Protein AF-A0AAU0PNK8-F1 (afdb_monomer_lite)

Secondary structure (DSSP, 8-state):
-HHHHHHHHHHHHHHHHHHHHHHHHHHHHHTT-HHHHHTHHHHHHHHHHHHHHHHHHHHHH-

Foldseek 3Di:
DVVVVVVVVVVVVLLVVLLVVLLVVLVVVVVVDVVSVVCVVVSSVVSSVVSSVVVVCVVVVD

Radius of gyration: 14.32 Å; chains: 1; bounding box: 35×13×46 Å

Organism: NCBI:txid3059424

pLDDT: mean 91.28, std 5.31, range [57.66, 95.81]

Structure (mmCIF, N/CA/C/O backbone):
data_AF-A0AAU0PNK8-F1
#
_entry.id   AF-A0AAU0PNK8-F1
#
loop_
_atom_site.group_PDB
_atom_site.id
_atom_site.type_symbol
_atom_site.label_atom_id
_atom_site.label_alt_id
_atom_site.label_comp_id
_atom_site.label_asym_id
_atom_site.label_entity_id
_atom_site.label_seq_id
_atom_site.pdbx_PDB_ins_code
_atom_site.Cartn_x
_atom_site.Cartn_y
_atom_site.Cartn_z
_atom_site.occupancy
_atom_site.B_iso_or_equiv
_atom_site.auth_seq_id
_atom_site.auth_comp_id
_atom_site.auth_asym_id
_atom_site.auth_atom_id
_atom_site.pdbx_PDB_model_num
ATOM 1 N N . MET A 1 1 ? 6.947 -1.349 -27.563 1.00 82.62 1 MET A N 1
ATOM 2 C CA . MET A 1 1 ? 5.783 -2.135 -27.071 1.00 82.62 1 MET A CA 1
ATOM 3 C C . MET A 1 1 ? 6.104 -2.805 -25.741 1.00 82.62 1 MET A C 1
ATOM 5 O O . MET A 1 1 ? 5.322 -2.670 -24.812 1.00 82.62 1 MET A O 1
ATOM 9 N N . ILE A 1 2 ? 7.267 -3.453 -25.624 1.00 91.12 2 ILE A N 1
ATOM 10 C CA . ILE A 1 2 ? 7.764 -4.050 -24.373 1.00 91.12 2 ILE A CA 1
ATOM 11 C C . ILE A 1 2 ? 7.929 -3.011 -23.249 1.00 91.12 2 ILE A C 1
ATOM 13 O O . ILE A 1 2 ? 7.511 -3.276 -22.129 1.00 91.12 2 ILE A O 1
ATOM 17 N N . ASP A 1 3 ? 8.414 -1.804 -23.544 1.00 88.00 3 ASP A N 1
ATOM 18 C CA . ASP A 1 3 ? 8.634 -0.762 -22.522 1.00 88.00 3 ASP A CA 1
ATOM 19 C C . ASP A 1 3 ? 7.337 -0.329 -21.823 1.00 88.00 3 ASP A C 1
ATOM 21 O O . ASP A 1 3 ? 7.305 -0.137 -20.611 1.00 88.00 3 ASP A O 1
ATOM 25 N N . VAL A 1 4 ? 6.234 -0.252 -22.576 1.00 92.00 4 VAL A N 1
ATOM 26 C CA . VAL A 1 4 ? 4.899 0.070 -22.040 1.00 92.00 4 VAL A CA 1
ATOM 27 C C . VAL A 1 4 ? 4.412 -1.033 -21.099 1.00 92.00 4 VA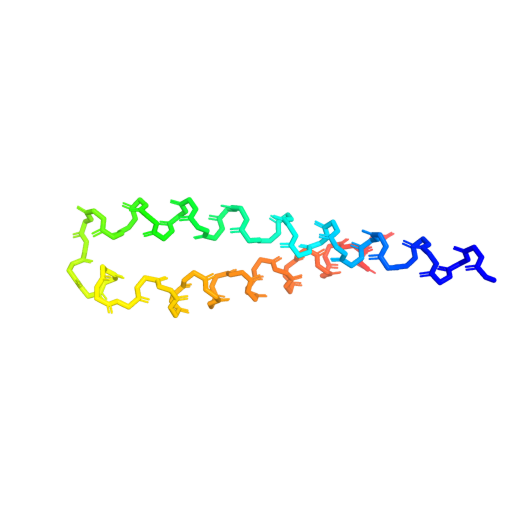L A C 1
ATOM 29 O O . VAL A 1 4 ? 3.807 -0.745 -20.066 1.00 92.00 4 VAL A O 1
ATOM 32 N N . ILE A 1 5 ? 4.699 -2.295 -21.434 1.00 95.31 5 ILE A N 1
ATOM 33 C CA . ILE A 1 5 ? 4.357 -3.450 -20.597 1.00 95.31 5 ILE A CA 1
ATOM 34 C C . ILE A 1 5 ? 5.168 -3.401 -19.301 1.00 95.31 5 ILE A C 1
ATOM 36 O O . ILE A 1 5 ? 4.586 -3.496 -18.225 1.00 95.31 5 ILE A O 1
ATOM 40 N N . ILE A 1 6 ? 6.484 -3.186 -19.390 1.00 93.12 6 ILE A N 1
ATOM 41 C CA . ILE A 1 6 ? 7.372 -3.083 -18.223 1.00 93.12 6 ILE A CA 1
ATOM 42 C C . ILE A 1 6 ? 6.914 -1.948 -17.300 1.00 93.12 6 ILE A C 1
ATOM 44 O O . ILE A 1 6 ? 6.758 -2.156 -16.098 1.00 93.12 6 ILE A O 1
ATOM 48 N N . TYR A 1 7 ? 6.624 -0.774 -17.861 1.00 91.62 7 TYR A N 1
ATOM 49 C CA . TYR A 1 7 ? 6.139 0.373 -17.097 1.00 91.62 7 TYR A CA 1
ATOM 50 C C . TYR A 1 7 ? 4.786 0.098 -16.421 1.00 91.62 7 TYR A C 1
ATOM 52 O O . TYR A 1 7 ? 4.588 0.432 -15.254 1.00 91.62 7 TYR A O 1
ATOM 60 N N . SER A 1 8 ? 3.867 -0.580 -17.113 1.00 92.88 8 SER A N 1
ATOM 61 C CA . SER A 1 8 ? 2.562 -0.949 -16.548 1.00 92.88 8 SER A CA 1
ATOM 62 C C . SER A 1 8 ? 2.693 -1.953 -15.399 1.00 92.88 8 SER A C 1
ATOM 64 O O . SER A 1 8 ? 2.046 -1.797 -14.365 1.00 92.88 8 SER A O 1
ATOM 66 N N . VAL A 1 9 ? 3.560 -2.960 -15.548 1.00 95.81 9 VAL A N 1
ATOM 67 C CA . VAL A 1 9 ? 3.854 -3.933 -14.483 1.00 95.81 9 VAL A CA 1
ATOM 68 C C . VAL A 1 9 ? 4.464 -3.233 -13.273 1.00 95.81 9 VAL A C 1
ATOM 70 O O . VAL A 1 9 ? 4.072 -3.516 -12.143 1.00 95.81 9 VAL A O 1
ATOM 73 N N . PHE A 1 10 ? 5.369 -2.281 -13.500 1.00 92.88 10 PHE A N 1
ATOM 74 C CA . PHE A 1 10 ? 5.959 -1.482 -12.433 1.00 92.88 10 PHE A CA 1
ATOM 75 C C . PHE A 1 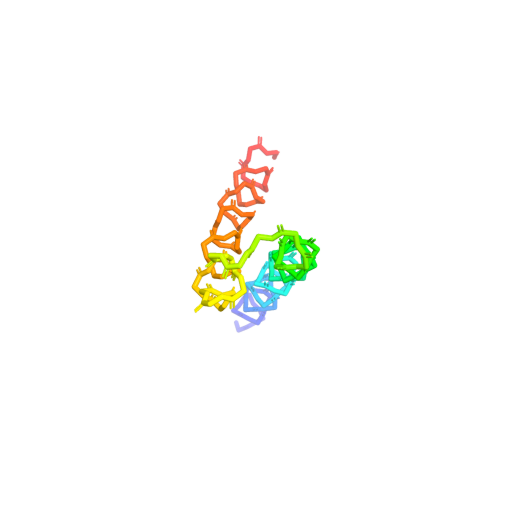10 ? 4.904 -0.675 -11.661 1.00 92.88 10 PHE A C 1
ATOM 77 O O . PHE A 1 10 ? 4.880 -0.725 -10.432 1.00 92.88 10 PHE A O 1
ATOM 84 N N . ILE A 1 11 ? 3.980 0.002 -12.353 1.00 92.62 11 ILE A N 1
ATOM 85 C CA . ILE A 1 11 ? 2.882 0.735 -11.700 1.00 92.62 11 ILE A CA 1
ATOM 86 C C . ILE A 1 11 ? 2.007 -0.211 -10.871 1.00 92.62 11 ILE A C 1
ATOM 88 O O . ILE A 1 11 ? 1.685 0.094 -9.725 1.00 92.62 11 ILE A O 1
ATOM 92 N N . LEU A 1 12 ? 1.636 -1.370 -11.419 1.00 94.31 12 LEU A N 1
ATOM 93 C CA . LEU A 1 12 ? 0.824 -2.352 -10.697 1.00 94.31 12 LEU A CA 1
ATOM 94 C C . LEU A 1 12 ? 1.538 -2.873 -9.447 1.00 94.31 12 LEU A C 1
ATOM 96 O O . LEU A 1 12 ? 0.918 -2.987 -8.388 1.00 94.31 12 LEU A O 1
ATOM 100 N N . ALA A 1 13 ? 2.840 -3.138 -9.551 1.00 93.88 13 ALA A N 1
ATOM 101 C CA . ALA A 1 13 ? 3.661 -3.537 -8.418 1.00 93.88 13 ALA A CA 1
ATOM 102 C C . ALA A 1 13 ? 3.712 -2.435 -7.350 1.00 93.88 13 ALA A C 1
ATOM 104 O O . ALA A 1 13 ? 3.525 -2.728 -6.171 1.00 93.88 13 ALA A O 1
ATOM 105 N N . LEU A 1 14 ? 3.880 -1.170 -7.749 1.00 92.62 14 LEU A N 1
ATOM 106 C CA . LEU A 1 14 ? 3.892 -0.023 -6.840 1.00 92.62 14 LEU A CA 1
ATOM 107 C C . LEU A 1 14 ? 2.547 0.152 -6.121 1.00 92.62 14 LEU A C 1
ATOM 109 O O . LEU A 1 14 ? 2.521 0.372 -4.909 1.00 92.62 14 LEU A O 1
ATOM 113 N N . ILE A 1 15 ? 1.429 0.002 -6.836 1.00 93.25 15 ILE A N 1
ATOM 114 C CA . ILE A 1 15 ? 0.084 0.058 -6.249 1.00 93.25 15 ILE A CA 1
ATOM 115 C C . ILE A 1 15 ? -0.083 -1.065 -5.222 1.00 93.25 15 ILE A C 1
ATOM 117 O O . ILE A 1 15 ? -0.440 -0.794 -4.076 1.00 93.25 15 ILE A O 1
ATOM 121 N N . ALA A 1 16 ? 0.210 -2.314 -5.597 1.00 93.56 16 ALA A N 1
ATOM 122 C CA . ALA A 1 16 ? 0.067 -3.464 -4.705 1.00 93.56 16 ALA A CA 1
ATOM 123 C C . ALA A 1 16 ? 0.965 -3.347 -3.461 1.00 93.56 16 ALA A C 1
ATOM 125 O O . ALA A 1 16 ? 0.517 -3.602 -2.338 1.00 93.56 16 ALA A O 1
ATOM 126 N N . PHE A 1 17 ? 2.208 -2.899 -3.655 1.00 93.75 17 PHE A N 1
ATOM 127 C CA . PHE A 1 17 ? 3.171 -2.656 -2.586 1.00 93.75 17 PHE A CA 1
ATOM 128 C C . PHE A 1 17 ? 2.696 -1.576 -1.614 1.00 93.75 17 PHE A C 1
ATOM 130 O O . PHE A 1 17 ? 2.867 -1.731 -0.412 1.00 93.75 17 PHE A O 1
ATOM 137 N N . SER A 1 18 ? 2.070 -0.510 -2.110 1.00 95.06 18 SER A N 1
ATOM 138 C CA . SER A 1 18 ? 1.591 0.600 -1.277 1.00 95.06 18 SER A CA 1
ATOM 139 C C . SER A 1 18 ? 0.296 0.254 -0.534 1.00 95.06 18 SER A C 1
ATOM 141 O O . SER A 1 18 ? 0.098 0.664 0.610 1.00 95.06 18 SER A O 1
ATOM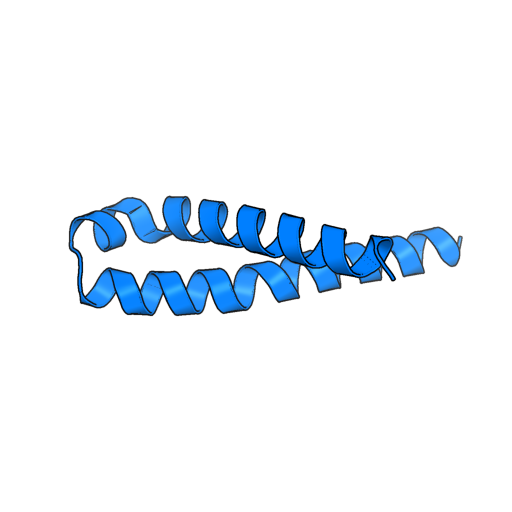 143 N N . LEU A 1 19 ? -0.591 -0.521 -1.167 1.00 94.19 19 LEU A N 1
ATOM 144 C CA . LEU A 1 19 ? -1.909 -0.857 -0.627 1.00 94.19 19 LEU A CA 1
ATOM 145 C C . LEU A 1 19 ? -1.830 -1.871 0.525 1.00 94.19 19 LEU A C 1
ATOM 147 O O . LEU A 1 19 ? -2.522 -1.722 1.530 1.00 94.19 19 LEU A O 1
ATOM 151 N N . SER A 1 20 ? -0.971 -2.887 0.404 1.00 94.00 20 SER A N 1
ATOM 152 C CA . SER A 1 20 ? -0.812 -3.951 1.407 1.00 94.00 20 SER A CA 1
ATOM 153 C C . SER A 1 20 ? -0.500 -3.433 2.831 1.00 94.00 20 SER A C 1
ATOM 155 O O . SER A 1 20 ? -1.281 -3.704 3.753 1.00 94.00 20 SER A O 1
ATOM 157 N N . PRO A 1 21 ? 0.559 -2.626 3.056 1.00 92.81 21 PRO A N 1
ATOM 158 C CA . PRO A 1 21 ? 0.865 -2.079 4.374 1.00 92.81 21 PRO A CA 1
ATOM 159 C C . PRO A 1 21 ? -0.181 -1.061 4.837 1.00 92.81 21 PRO A C 1
ATOM 161 O O . PRO A 1 21 ? -0.454 -0.980 6.035 1.00 92.81 21 PRO A O 1
ATOM 164 N N . ALA A 1 22 ? -0.806 -0.319 3.916 1.00 94.75 22 ALA A N 1
ATOM 165 C CA . ALA A 1 22 ? -1.874 0.623 4.241 1.00 94.75 22 ALA A CA 1
ATOM 166 C C . ALA A 1 22 ? -3.095 -0.085 4.832 1.00 94.75 22 ALA A C 1
ATOM 168 O O . ALA A 1 22 ? -3.603 0.332 5.875 1.00 94.75 22 ALA A O 1
ATOM 169 N N . ILE A 1 23 ? -3.528 -1.188 4.220 1.00 93.69 23 ILE A N 1
ATOM 170 C CA . ILE A 1 23 ? -4.641 -2.001 4.719 1.00 93.69 23 ILE A CA 1
ATOM 171 C C . ILE A 1 23 ? -4.277 -2.633 6.063 1.00 93.69 23 ILE A C 1
ATOM 173 O O . ILE A 1 23 ? -5.058 -2.534 7.010 1.00 93.69 23 ILE A O 1
ATOM 177 N N . TYR A 1 24 ? -3.087 -3.231 6.186 1.00 94.31 24 TYR A N 1
ATOM 178 C CA . TYR A 1 24 ? -2.651 -3.846 7.443 1.00 94.31 24 TYR A CA 1
ATOM 179 C C . TYR A 1 24 ? -2.643 -2.842 8.604 1.00 94.31 24 TYR A C 1
ATOM 181 O O . TYR A 1 24 ? -3.201 -3.113 9.671 1.00 94.31 24 TYR A O 1
ATOM 189 N N . LEU A 1 25 ? -2.051 -1.663 8.393 1.00 93.50 25 LEU A N 1
ATOM 190 C CA . LEU A 1 25 ? -1.974 -0.627 9.418 1.00 93.50 25 LEU A CA 1
ATOM 191 C C . LEU A 1 25 ? -3.365 -0.096 9.777 1.00 93.50 25 LEU A C 1
ATOM 193 O O . LEU A 1 25 ? -3.681 0.055 10.957 1.00 93.50 25 LEU A O 1
ATOM 197 N N . THR A 1 26 ? -4.210 0.131 8.770 1.00 93.88 26 THR A N 1
ATOM 198 C CA . THR A 1 26 ? -5.569 0.637 8.980 1.00 93.88 26 THR A CA 1
ATOM 199 C C . THR A 1 26 ? -6.420 -0.361 9.751 1.00 93.88 26 THR A C 1
ATOM 201 O O . THR A 1 26 ? -7.073 0.034 10.709 1.00 93.88 26 THR A O 1
ATOM 204 N N . ASN A 1 27 ? -6.353 -1.653 9.426 1.00 92.06 27 ASN A N 1
ATOM 205 C CA . ASN A 1 27 ? -7.069 -2.693 10.169 1.00 92.06 27 ASN A CA 1
ATOM 206 C C . ASN A 1 27 ? -6.571 -2.799 11.615 1.00 92.06 27 ASN A C 1
ATOM 208 O O . ASN A 1 27 ? -7.364 -2.883 12.551 1.00 92.06 27 ASN A O 1
ATOM 212 N N . LYS A 1 28 ? -5.252 -2.726 11.827 1.00 93.06 28 LYS A N 1
ATOM 213 C CA . LYS A 1 28 ? -4.668 -2.745 13.175 1.00 93.06 28 LYS A CA 1
ATOM 214 C C . LYS A 1 28 ? -5.108 -1.544 14.021 1.00 93.06 28 LYS A C 1
ATOM 216 O O . LYS A 1 28 ? -5.263 -1.677 15.234 1.00 93.06 28 LYS A O 1
ATOM 221 N N . LEU A 1 29 ? -5.290 -0.382 13.396 1.00 91.00 29 LEU A N 1
ATOM 222 C CA . LEU A 1 29 ? -5.760 0.844 14.041 1.00 91.00 29 LEU A CA 1
ATOM 223 C C . LEU A 1 29 ? -7.281 0.873 14.227 1.00 91.00 29 LEU A C 1
ATOM 225 O O . LEU A 1 29 ? -7.751 1.362 15.250 1.00 91.00 29 LEU A O 1
ATOM 229 N N . SER A 1 30 ? -8.034 0.308 13.284 1.00 89.81 30 SER A N 1
ATOM 230 C CA . SER A 1 30 ? -9.491 0.163 13.340 1.00 89.81 30 SER A CA 1
ATOM 231 C C . SER A 1 30 ? -9.920 -0.553 14.616 1.00 89.81 30 SER A C 1
ATOM 233 O O . SER A 1 30 ? -10.792 -0.072 15.325 1.00 89.81 30 SER A O 1
ATOM 235 N N . ASN A 1 31 ? -9.211 -1.621 14.992 1.00 86.19 31 ASN A N 1
ATOM 236 C CA . ASN A 1 31 ? -9.487 -2.370 16.223 1.00 86.19 31 ASN A CA 1
ATOM 237 C C . ASN A 1 31 ? -9.236 -1.573 17.520 1.00 86.19 31 ASN A C 1
ATOM 239 O O . ASN A 1 31 ? -9.555 -2.056 18.603 1.00 86.19 31 ASN A O 1
ATOM 243 N N . LYS A 1 32 ? -8.615 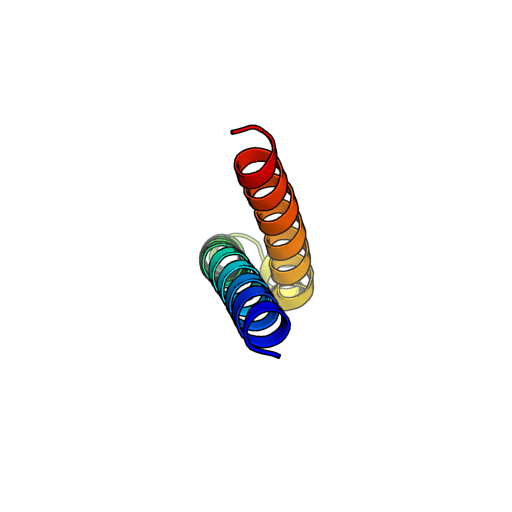-0.390 17.441 1.00 89.88 32 LYS A N 1
ATOM 244 C CA . LYS A 1 32 ? -8.303 0.467 18.596 1.00 89.88 32 LYS A CA 1
ATOM 245 C C . LYS A 1 32 ? -9.088 1.777 18.611 1.00 89.88 32 LYS A C 1
ATOM 247 O O . LYS A 1 32 ? -9.254 2.359 19.679 1.00 89.88 32 LYS A O 1
ATOM 252 N N . PHE A 1 33 ? -9.539 2.256 17.454 1.00 90.00 33 PHE A N 1
ATOM 253 C CA . PHE A 1 33 ? -10.164 3.566 17.304 1.00 90.00 33 PHE A CA 1
ATOM 254 C C . PHE A 1 33 ? -11.443 3.472 16.465 1.00 90.00 33 PHE A C 1
ATOM 256 O O . PHE A 1 33 ? -11.383 3.302 15.249 1.00 90.00 33 PHE A O 1
ATOM 263 N N . ILE A 1 34 ? -12.591 3.718 17.102 1.00 85.25 34 ILE A N 1
ATOM 264 C CA . ILE A 1 34 ? -13.932 3.699 16.480 1.00 85.25 34 ILE A CA 1
ATOM 265 C C . ILE A 1 34 ? -14.029 4.674 15.288 1.00 85.25 34 ILE A C 1
ATOM 267 O O . ILE A 1 34 ? -14.691 4.408 14.288 1.00 85.25 34 ILE A O 1
ATOM 271 N N . PHE A 1 35 ? -13.324 5.810 15.350 1.00 84.38 35 PHE A N 1
ATOM 272 C CA . PHE A 1 35 ? -13.267 6.762 14.234 1.00 84.38 35 PHE A CA 1
ATOM 273 C C . PHE A 1 35 ? -12.623 6.162 12.974 1.00 84.38 35 PHE A C 1
ATOM 275 O O . PHE A 1 35 ? -13.065 6.445 11.856 1.00 84.38 35 PHE A O 1
ATOM 282 N N . ILE A 1 36 ? -11.580 5.347 13.165 1.00 84.50 36 ILE A N 1
ATOM 283 C CA . ILE A 1 36 ? -10.836 4.703 12.080 1.00 84.50 36 ILE A CA 1
ATOM 284 C C . ILE A 1 36 ? -11.656 3.560 11.498 1.00 84.50 36 ILE A C 1
ATOM 286 O O . ILE A 1 36 ? -11.688 3.408 10.284 1.00 84.50 36 ILE A O 1
ATOM 290 N N . GLU A 1 37 ? -12.375 2.824 12.340 1.00 87.81 37 GLU A N 1
ATOM 291 C CA . GLU A 1 37 ? -13.320 1.796 11.910 1.00 87.81 37 GLU A CA 1
ATOM 292 C C . GLU A 1 37 ? -14.402 2.364 10.983 1.00 87.81 37 GLU A C 1
ATOM 294 O O . GLU A 1 37 ? -14.564 1.894 9.857 1.00 87.81 37 GLU A O 1
ATOM 299 N N . ASN A 1 38 ? -15.039 3.471 11.380 1.00 90.12 38 ASN A N 1
ATOM 300 C CA . ASN A 1 38 ? -16.077 4.129 10.579 1.00 90.12 38 ASN A CA 1
ATOM 301 C C . ASN A 1 38 ? -15.574 4.719 9.247 1.00 90.12 38 ASN A C 1
ATOM 303 O O . ASN A 1 38 ? -16.378 5.020 8.366 1.00 90.12 38 ASN A O 1
ATOM 307 N N . ASN A 1 39 ? -14.261 4.921 9.085 1.00 91.88 39 ASN A N 1
ATOM 308 C CA . ASN A 1 39 ? -13.660 5.523 7.889 1.00 91.88 39 ASN A CA 1
ATOM 309 C C . ASN A 1 39 ? -12.513 4.680 7.302 1.00 91.88 39 ASN A C 1
ATOM 311 O O . ASN A 1 39 ? -11.642 5.224 6.616 1.00 91.88 39 ASN A O 1
ATOM 315 N N . SER A 1 40 ? -12.495 3.366 7.548 1.00 87.38 40 SER A N 1
ATOM 316 C CA . SER A 1 40 ? -11.319 2.520 7.291 1.00 87.38 40 SER A CA 1
ATOM 317 C C . SER A 1 40 ? -10.884 2.524 5.820 1.00 87.38 40 SER A C 1
ATOM 319 O O . SER A 1 40 ? -9.698 2.634 5.509 1.00 87.38 40 SER A O 1
ATOM 321 N N . THR A 1 41 ? -11.823 2.527 4.877 1.00 90.88 41 THR A N 1
ATOM 322 C CA . THR A 1 41 ? -11.527 2.619 3.438 1.00 90.88 41 THR A CA 1
ATOM 323 C C . THR A 1 41 ? -10.878 3.949 3.063 1.00 90.88 41 THR A C 1
ATOM 325 O O . THR A 1 41 ? -9.899 3.973 2.325 1.00 90.88 41 THR A O 1
ATOM 328 N N . LYS A 1 42 ? -11.362 5.072 3.602 1.00 92.88 42 LYS A N 1
ATOM 329 C CA . LYS A 1 42 ? -10.781 6.395 3.315 1.00 92.88 42 LYS A CA 1
ATOM 330 C C . LYS A 1 42 ? -9.369 6.518 3.888 1.00 92.88 42 LYS A C 1
ATOM 332 O O . LYS A 1 42 ? -8.479 7.049 3.232 1.00 92.88 42 LYS A O 1
ATOM 337 N N . ILE A 1 43 ? -9.164 6.002 5.098 1.00 92.56 43 ILE A N 1
ATOM 338 C CA . ILE A 1 43 ? -7.876 6.054 5.799 1.00 92.56 43 ILE A CA 1
ATOM 339 C C . ILE A 1 43 ? -6.848 5.134 5.135 1.00 92.56 43 ILE A C 1
ATOM 341 O O . ILE A 1 43 ? -5.701 5.535 4.956 1.00 92.56 43 ILE A O 1
ATOM 345 N N . SER A 1 44 ? -7.252 3.940 4.701 1.00 92.50 44 SER A N 1
ATOM 346 C CA . SER A 1 44 ? -6.365 3.039 3.957 1.00 92.50 44 SER A CA 1
ATOM 347 C C . SER A 1 44 ? -5.956 3.620 2.603 1.00 92.50 44 SER A C 1
ATOM 349 O O . SER A 1 44 ? -4.786 3.526 2.246 1.00 92.50 44 SER A O 1
ATOM 351 N N . ILE A 1 45 ? -6.853 4.306 1.886 1.00 93.81 45 ILE A N 1
ATOM 352 C CA . ILE A 1 45 ? -6.491 5.043 0.662 1.00 93.81 45 ILE A CA 1
ATOM 353 C C . ILE A 1 45 ? -5.497 6.170 0.976 1.00 93.81 45 ILE A C 1
ATOM 355 O O . ILE A 1 45 ? -4.495 6.312 0.276 1.00 93.81 45 ILE A O 1
ATOM 359 N N . LEU A 1 46 ? -5.729 6.938 2.047 1.00 95.12 46 LEU A N 1
ATOM 360 C CA . LEU A 1 46 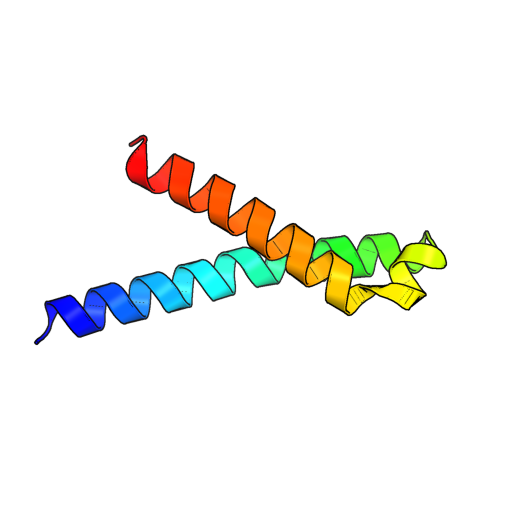? -4.816 8.002 2.476 1.00 95.12 46 LEU A CA 1
ATOM 361 C C . LEU A 1 46 ? -3.408 7.452 2.769 1.00 95.12 46 LEU A C 1
ATOM 363 O O . LEU A 1 46 ? -2.413 8.000 2.295 1.00 95.12 46 LEU A O 1
ATOM 367 N N . PHE A 1 47 ? -3.319 6.339 3.504 1.00 94.88 47 PHE A N 1
ATOM 368 C CA . PHE A 1 47 ? -2.046 5.674 3.777 1.00 94.88 47 PHE A CA 1
ATOM 369 C C . PHE A 1 47 ? -1.406 5.078 2.522 1.00 94.88 47 PHE A C 1
ATOM 371 O O . PHE A 1 47 ? -0.190 5.165 2.376 1.00 94.88 47 PHE A O 1
ATOM 378 N N . ALA A 1 48 ? -2.188 4.525 1.594 1.00 95.06 48 ALA A N 1
ATOM 379 C CA . ALA A 1 48 ? -1.662 3.999 0.338 1.00 95.06 48 ALA A CA 1
ATOM 380 C C . ALA A 1 48 ? -1.027 5.108 -0.515 1.00 95.06 48 ALA A C 1
ATOM 382 O O . ALA A 1 48 ? 0.054 4.909 -1.062 1.00 95.06 48 ALA A O 1
ATOM 383 N N . ILE A 1 49 ? -1.640 6.297 -0.573 1.00 95.06 49 ILE A N 1
ATOM 384 C CA . ILE A 1 49 ? -1.062 7.466 -1.255 1.00 95.06 49 ILE A CA 1
ATOM 385 C C . ILE A 1 49 ? 0.240 7.901 -0.571 1.00 95.06 49 ILE A C 1
ATOM 387 O O . ILE A 1 49 ? 1.234 8.147 -1.251 1.00 95.06 49 ILE A O 1
ATOM 391 N N . LEU A 1 50 ? 0.268 7.956 0.766 1.00 95.69 50 LEU A N 1
ATOM 392 C CA . LEU A 1 50 ? 1.482 8.283 1.524 1.00 95.69 50 LEU A CA 1
ATOM 393 C C . LEU A 1 50 ? 2.622 7.294 1.243 1.00 95.69 50 LEU A C 1
ATOM 395 O O . LEU A 1 50 ? 3.732 7.717 0.920 1.00 95.69 50 LEU A O 1
ATOM 399 N N . PHE A 1 51 ? 2.354 5.988 1.318 1.00 95.19 51 PHE A N 1
ATOM 400 C CA . PHE A 1 51 ? 3.356 4.959 1.037 1.00 95.19 51 PHE A CA 1
ATOM 401 C C . PHE A 1 51 ? 3.809 4.970 -0.422 1.00 95.19 51 PHE A C 1
ATOM 403 O O . PHE A 1 51 ? 5.005 4.840 -0.670 1.00 95.19 51 PHE A O 1
ATOM 410 N N . SER A 1 52 ? 2.901 5.210 -1.369 1.00 94.62 52 SER A N 1
ATOM 411 C CA . SER A 1 52 ? 3.234 5.358 -2.788 1.00 94.62 52 SER A CA 1
ATOM 412 C C . SER A 1 52 ? 4.159 6.550 -3.028 1.00 94.62 52 SER A C 1
ATOM 414 O O . SER A 1 52 ? 5.154 6.417 -3.738 1.00 94.62 52 SER A O 1
ATOM 416 N N . SER A 1 53 ? 3.884 7.706 -2.418 1.00 93.62 53 SER A N 1
ATOM 417 C CA . SER A 1 53 ? 4.738 8.896 -2.531 1.00 93.62 53 SER A CA 1
ATOM 418 C C . SER A 1 53 ? 6.133 8.656 -1.955 1.00 93.62 53 SER A C 1
ATOM 420 O O . SER A 1 53 ? 7.127 9.011 -2.583 1.00 93.62 53 SER A O 1
ATOM 422 N N . ILE A 1 54 ? 6.218 8.002 -0.792 1.00 93.81 54 ILE A N 1
ATOM 423 C CA . ILE A 1 54 ? 7.494 7.644 -0.159 1.00 93.81 54 ILE A CA 1
ATOM 424 C C . ILE A 1 54 ? 8.269 6.646 -1.027 1.00 93.81 54 ILE A C 1
ATOM 426 O O . ILE A 1 54 ? 9.448 6.858 -1.296 1.00 93.81 54 ILE A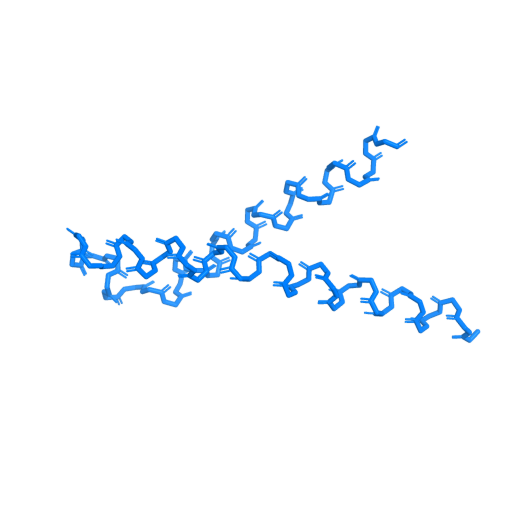 O 1
ATOM 430 N N . ALA A 1 55 ? 7.618 5.582 -1.499 1.00 91.44 55 ALA A N 1
ATOM 431 C CA . ALA A 1 55 ? 8.244 4.581 -2.358 1.00 91.44 55 ALA A CA 1
ATOM 432 C C . ALA A 1 55 ? 8.756 5.208 -3.660 1.00 91.44 55 ALA A C 1
ATOM 434 O O . ALA A 1 55 ? 9.900 4.989 -4.040 1.00 91.44 55 ALA A O 1
ATOM 435 N N . THR A 1 56 ? 7.946 6.053 -4.297 1.00 91.62 56 THR A N 1
ATOM 436 C CA . THR A 1 56 ? 8.330 6.785 -5.511 1.00 91.62 56 THR A CA 1
ATOM 437 C C . THR A 1 56 ? 9.540 7.684 -5.259 1.00 91.62 56 THR A C 1
ATOM 439 O O . THR A 1 56 ? 10.475 7.678 -6.054 1.00 91.62 56 THR A O 1
ATOM 442 N N . PHE A 1 57 ? 9.565 8.408 -4.133 1.00 92.56 57 PHE A N 1
ATOM 443 C CA . PHE A 1 57 ? 10.718 9.219 -3.743 1.00 92.56 57 PHE A CA 1
ATOM 444 C C . PHE A 1 57 ? 11.991 8.373 -3.639 1.00 92.56 57 PHE A C 1
ATOM 446 O O . PHE A 1 57 ? 12.989 8.721 -4.255 1.00 92.56 57 PHE A O 1
ATOM 453 N N . PHE A 1 58 ? 11.954 7.236 -2.939 1.00 90.31 58 PHE A N 1
ATOM 454 C CA . PHE A 1 58 ? 13.122 6.356 -2.820 1.00 90.31 58 PHE A CA 1
ATOM 455 C C . PHE A 1 58 ? 13.569 5.746 -4.152 1.00 90.31 58 PHE A C 1
ATOM 457 O O . PHE A 1 58 ? 14.765 5.571 -4.354 1.00 90.31 58 PHE A O 1
ATOM 464 N N . ILE A 1 59 ? 12.633 5.440 -5.054 1.00 88.56 59 ILE A N 1
ATOM 465 C CA . ILE A 1 59 ? 12.943 4.859 -6.367 1.00 88.56 59 ILE A CA 1
ATOM 466 C C . ILE A 1 59 ? 13.671 5.858 -7.272 1.00 88.56 59 ILE A C 1
ATOM 468 O O . ILE A 1 59 ? 14.552 5.447 -8.012 1.00 88.56 59 ILE A O 1
ATOM 472 N N . PHE A 1 60 ? 13.310 7.144 -7.229 1.00 86.38 60 PHE A N 1
ATOM 473 C CA . PHE A 1 60 ? 13.945 8.179 -8.059 1.00 86.38 60 PHE A CA 1
ATOM 474 C C . PHE A 1 60 ? 15.111 8.903 -7.374 1.00 86.38 60 PHE A C 1
ATOM 476 O O . PHE A 1 60 ? 15.851 9.626 -8.036 1.00 86.38 60 PHE A O 1
ATOM 483 N N . TRP A 1 61 ? 15.251 8.765 -6.055 1.00 86.19 61 TRP A N 1
ATOM 484 C CA . TRP A 1 61 ? 16.383 9.309 -5.304 1.00 86.19 61 TRP A CA 1
ATOM 485 C C . TRP A 1 61 ? 17.668 8.484 -5.486 1.00 86.19 61 TRP A C 1
ATOM 487 O O . TRP A 1 61 ? 18.760 9.018 -5.295 1.00 86.19 61 TRP A O 1
ATOM 497 N N . PHE A 1 62 ? 17.540 7.197 -5.820 1.00 57.66 62 PHE A N 1
ATOM 498 C CA . PHE A 1 62 ? 18.646 6.261 -6.044 1.00 57.66 62 PHE A CA 1
ATOM 499 C C . PHE A 1 62 ? 18.942 6.101 -7.539 1.00 57.66 62 PHE A C 1
ATOM 501 O O . PHE A 1 62 ? 20.136 5.953 -7.883 1.00 57.66 62 PHE A O 1
#

Sequence (62 aa):
MIDVIIYSVFILALIAFSLSPAIYLTNKLSNKFIFIENNSTKISILFAILFSSIATFFIFWF